Protein AF-F8W1T9-F1 (afdb_monomer)

Structure (mmCIF, N/CA/C/O backbone):
data_AF-F8W1T9-F1
#
_entry.id   AF-F8W1T9-F1
#
loop_
_atom_site.group_PDB
_atom_site.id
_atom_site.type_symbol
_atom_site.label_atom_id
_atom_site.label_alt_id
_atom_site.label_comp_id
_atom_site.label_asym_id
_atom_site.label_entity_id
_atom_site.label_seq_id
_atom_site.pdbx_PDB_ins_code
_atom_site.Cartn_x
_atom_site.Cartn_y
_atom_site.Cartn_z
_atom_site.occupancy
_atom_site.B_iso_or_equiv
_atom_site.auth_seq_id
_atom_site.auth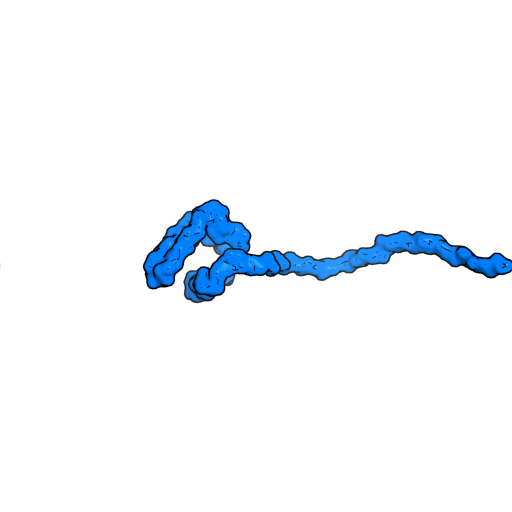_comp_id
_atom_site.auth_asym_id
_atom_site.auth_atom_id
_atom_site.pdbx_PDB_model_num
ATOM 1 N N . MET A 1 1 ? 50.887 2.490 50.275 1.00 43.09 1 MET A N 1
ATOM 2 C CA . MET A 1 1 ? 50.101 2.890 49.089 1.00 43.09 1 MET A CA 1
ATOM 3 C C . MET A 1 1 ? 48.886 1.963 49.090 1.00 43.09 1 MET A C 1
ATOM 5 O O . MET A 1 1 ? 49.085 0.774 48.915 1.00 43.09 1 MET A O 1
ATOM 9 N N . HIS A 1 2 ? 47.841 2.322 49.845 1.00 40.91 2 HIS A N 1
ATOM 10 C CA . HIS A 1 2 ? 46.560 2.855 49.335 1.00 40.91 2 HIS A CA 1
ATOM 11 C C . HIS A 1 2 ? 45.864 1.848 48.390 1.00 40.91 2 HIS A C 1
ATOM 13 O O . HIS A 1 2 ? 46.390 1.613 47.313 1.00 40.91 2 HIS A O 1
ATOM 19 N N . CYS A 1 3 ? 44.901 1.062 48.905 1.00 33.62 3 CYS A N 1
ATOM 20 C CA . CYS A 1 3 ? 43.442 1.127 48.619 1.00 33.62 3 CYS A CA 1
ATOM 21 C C . CYS A 1 3 ? 43.074 0.605 47.206 1.00 33.62 3 CYS A C 1
ATOM 23 O O . CYS A 1 3 ? 43.739 0.951 46.247 1.00 33.62 3 CYS A O 1
ATOM 25 N N . GLY A 1 4 ? 42.048 -0.219 46.988 1.00 48.50 4 GLY A N 1
ATOM 26 C CA . GLY A 1 4 ? 40.933 -0.594 47.846 1.00 48.50 4 GLY A CA 1
ATOM 27 C C . GLY A 1 4 ? 40.174 -1.821 47.326 1.00 48.50 4 GLY A C 1
ATOM 28 O O . GLY A 1 4 ? 40.405 -2.309 46.223 1.00 48.50 4 GLY A O 1
ATOM 29 N N . LEU A 1 5 ? 39.294 -2.301 48.202 1.00 54.78 5 LEU A N 1
ATOM 30 C CA . LEU A 1 5 ? 38.134 -3.137 47.914 1.00 54.78 5 LEU A CA 1
ATOM 31 C C . LEU A 1 5 ? 37.309 -2.495 46.790 1.00 54.78 5 LEU A C 1
ATOM 33 O O . LEU A 1 5 ? 37.136 -1.277 46.821 1.00 54.78 5 LEU A O 1
ATOM 37 N N . LEU A 1 6 ? 36.760 -3.301 45.887 1.00 47.28 6 LEU A N 1
ATOM 38 C CA 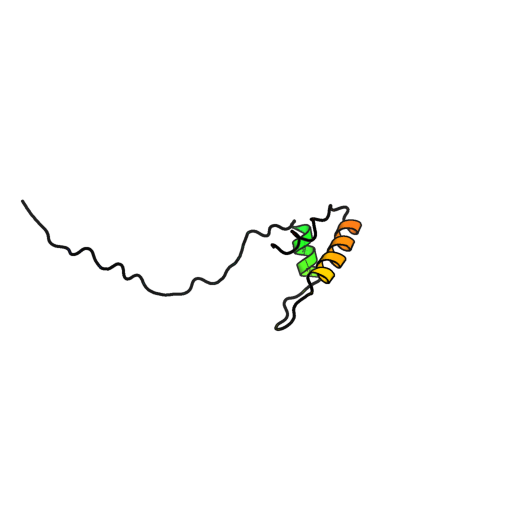. LEU A 1 6 ? 35.343 -3.279 45.516 1.00 47.28 6 LEU A CA 1
ATOM 39 C C . LEU A 1 6 ? 35.106 -4.457 44.569 1.00 47.28 6 LEU A C 1
ATOM 41 O O . LEU A 1 6 ? 35.708 -4.544 43.503 1.00 47.28 6 LEU A O 1
ATOM 45 N N . GLU A 1 7 ? 34.290 -5.395 45.049 1.00 48.56 7 GLU A N 1
ATOM 46 C CA . GLU A 1 7 ? 33.609 -6.408 44.250 1.00 48.56 7 GLU A CA 1
ATOM 47 C C . GLU A 1 7 ? 33.052 -5.757 42.986 1.00 48.56 7 GLU A C 1
ATOM 49 O O . GLU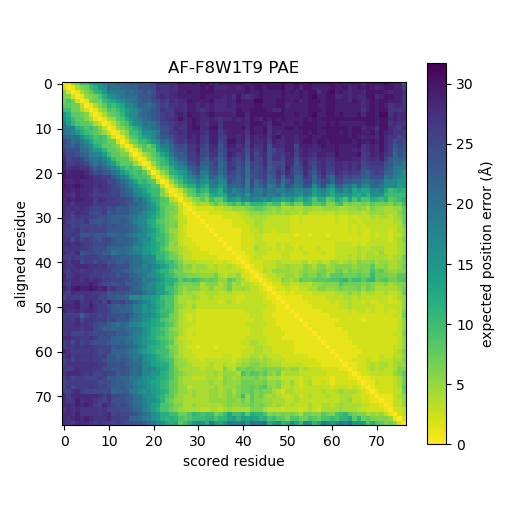 A 1 7 ? 32.364 -4.739 43.071 1.00 48.56 7 GLU A O 1
ATOM 54 N N . GLU A 1 8 ? 33.380 -6.331 41.830 1.00 56.00 8 GLU A N 1
ATOM 55 C CA . GLU A 1 8 ? 32.727 -5.996 40.568 1.00 56.00 8 GLU A CA 1
ATOM 56 C C . GLU A 1 8 ? 31.229 -6.278 40.771 1.00 56.00 8 GLU A C 1
ATOM 58 O O . GLU A 1 8 ? 30.866 -7.437 41.001 1.00 56.00 8 GLU A O 1
ATOM 63 N N . PRO A 1 9 ? 30.364 -5.249 40.794 1.00 60.28 9 PRO A N 1
ATOM 64 C CA . PRO A 1 9 ? 28.956 -5.452 41.066 1.00 60.28 9 PRO A CA 1
ATOM 65 C C . PRO A 1 9 ? 28.339 -6.266 39.933 1.00 60.28 9 PRO A C 1
ATOM 67 O O . PRO A 1 9 ? 28.506 -5.951 38.753 1.00 60.28 9 PRO A O 1
ATOM 70 N N . ASP A 1 10 ? 27.629 -7.316 40.343 1.00 48.25 10 ASP A N 1
ATOM 71 C CA . ASP A 1 10 ? 26.674 -8.073 39.547 1.00 48.25 10 ASP A CA 1
ATOM 72 C C . ASP A 1 10 ? 25.873 -7.084 38.694 1.00 48.25 10 ASP A C 1
ATOM 74 O O . ASP A 1 10 ? 25.240 -6.161 39.215 1.00 48.25 10 ASP A O 1
ATOM 78 N N . MET A 1 11 ? 25.994 -7.215 37.374 1.00 52.16 11 MET A N 1
ATOM 79 C CA . MET A 1 11 ? 25.296 -6.368 36.418 1.00 52.16 11 MET A CA 1
ATOM 80 C C . MET A 1 11 ? 23.824 -6.784 36.386 1.00 52.16 11 MET A C 1
ATOM 82 O O . MET A 1 11 ? 23.348 -7.372 35.420 1.00 52.16 11 MET A O 1
ATOM 86 N N . ASP A 1 12 ? 23.112 -6.468 37.464 1.00 46.47 12 ASP A N 1
ATOM 87 C CA . ASP A 1 12 ? 21.674 -6.293 37.440 1.00 46.47 12 ASP A CA 1
ATOM 88 C C . ASP A 1 12 ? 21.392 -4.904 36.862 1.00 46.47 12 ASP A C 1
ATOM 90 O O . ASP A 1 12 ? 21.674 -3.855 37.444 1.00 46.47 12 ASP A O 1
ATOM 94 N N . SER A 1 13 ? 20.877 -4.893 35.643 1.00 50.84 13 SER A N 1
ATOM 95 C CA . SER A 1 13 ? 20.104 -3.770 35.136 1.00 50.84 13 SER A CA 1
ATOM 96 C C . SER A 1 13 ? 18.851 -4.357 34.526 1.00 50.84 13 SER A C 1
ATOM 98 O O . SER A 1 13 ? 18.803 -4.689 33.344 1.00 50.84 13 SER A O 1
ATOM 100 N N . THR A 1 14 ? 17.894 -4.569 35.427 1.00 47.75 14 THR A N 1
ATOM 101 C CA . THR A 1 14 ? 16.515 -4.086 35.324 1.00 47.75 14 THR A CA 1
ATOM 102 C C . THR A 1 14 ? 15.872 -4.183 33.942 1.00 47.75 14 THR A C 1
ATOM 104 O O . THR A 1 14 ? 16.152 -3.397 33.035 1.00 47.75 14 THR A O 1
ATOM 107 N N . ASP A 1 15 ? 14.959 -5.148 33.862 1.00 53.25 15 ASP A N 1
ATOM 108 C CA . ASP A 1 15 ? 13.617 -5.055 33.280 1.00 53.25 15 ASP A CA 1
ATOM 109 C C . ASP A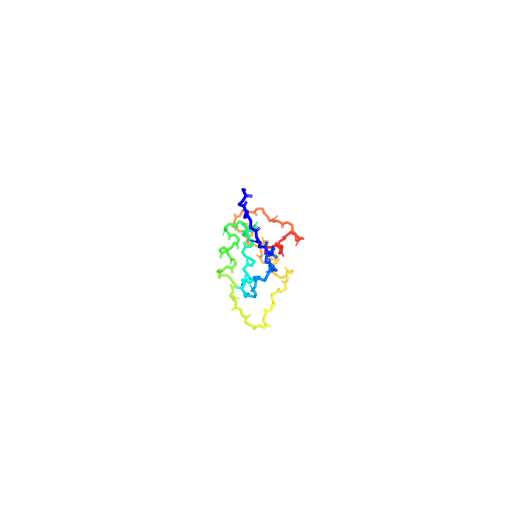 1 15 ? 13.178 -3.639 32.851 1.00 53.25 15 ASP A C 1
ATOM 111 O O . ASP A 1 15 ? 13.262 -2.689 33.625 1.00 53.25 15 ASP A O 1
ATOM 115 N N . GLU A 1 16 ? 12.712 -3.522 31.607 1.00 47.38 16 GLU A N 1
ATOM 116 C CA . GLU A 1 16 ? 11.393 -2.977 31.240 1.00 47.38 16 GLU A CA 1
ATOM 117 C C . GLU A 1 16 ? 11.410 -2.447 29.797 1.00 47.38 16 GLU A C 1
ATOM 119 O O . GLU A 1 16 ? 12.107 -1.504 29.424 1.00 47.38 16 GLU A O 1
ATOM 124 N N . GLU A 1 17 ? 10.621 -3.142 28.979 1.00 51.62 17 GLU A N 1
ATOM 125 C CA . GLU A 1 17 ? 9.804 -2.618 27.889 1.00 51.62 17 GLU A CA 1
ATOM 126 C C . GLU A 1 17 ? 10.413 -1.518 27.000 1.00 51.62 17 GLU A C 1
ATOM 128 O O . GLU A 1 17 ? 10.274 -0.316 27.221 1.00 51.62 17 GLU A O 1
ATOM 133 N N . LYS A 1 18 ? 10.969 -1.936 25.858 1.00 45.44 18 LYS A N 1
ATOM 134 C CA . LYS A 1 18 ? 10.994 -1.073 24.677 1.00 45.44 18 LYS A CA 1
ATOM 135 C C . LYS A 1 18 ? 10.272 -1.762 23.537 1.00 45.44 18 LYS A C 1
ATOM 137 O O . LYS A 1 18 ? 10.865 -2.480 22.739 1.00 45.44 18 LYS A O 1
ATOM 142 N N . GLU A 1 19 ? 8.953 -1.590 23.592 1.00 46.97 19 GLU A N 1
ATOM 143 C CA . GLU A 1 19 ? 8.068 -1.307 22.467 1.00 46.97 19 GLU A CA 1
ATOM 144 C C . GLU A 1 19 ? 8.573 -1.846 21.125 1.00 46.97 19 GLU A C 1
ATOM 146 O O . GLU A 1 19 ? 9.536 -1.347 20.546 1.00 46.97 19 GLU A O 1
ATOM 151 N N . ASN A 1 20 ? 7.873 -2.865 20.628 1.00 48.22 20 ASN A N 1
ATOM 152 C CA . ASN A 1 20 ? 7.971 -3.414 19.282 1.00 48.22 20 ASN A CA 1
ATOM 153 C C . ASN A 1 20 ? 7.649 -2.333 18.231 1.00 48.22 20 ASN A C 1
ATOM 155 O O . ASN A 1 20 ? 6.624 -2.368 17.561 1.00 48.22 20 ASN A O 1
ATOM 159 N N . ASN A 1 21 ? 8.538 -1.361 18.074 1.00 51.00 21 ASN A N 1
ATOM 160 C CA . ASN A 1 21 ? 8.561 -0.442 16.962 1.00 51.00 21 ASN A CA 1
ATOM 161 C C . ASN A 1 21 ? 9.479 -1.049 15.904 1.00 51.00 21 ASN A C 1
ATOM 163 O O . ASN A 1 21 ? 10.605 -0.619 15.658 1.00 51.00 21 ASN A O 1
ATOM 167 N N . ARG A 1 22 ? 8.945 -2.048 15.191 1.00 56.38 22 ARG A N 1
ATOM 168 C CA . ARG A 1 22 ? 9.407 -2.397 13.840 1.00 56.38 22 ARG A CA 1
ATOM 169 C C . ARG A 1 22 ? 9.152 -1.233 12.870 1.00 56.38 22 ARG A C 1
ATOM 171 O O . ARG A 1 22 ? 8.603 -1.426 11.795 1.00 56.38 22 ARG A O 1
ATOM 178 N N . ALA A 1 23 ? 9.602 -0.025 13.200 1.00 53.62 23 ALA A N 1
ATOM 179 C CA . ALA A 1 23 ? 9.891 1.013 12.229 1.00 53.62 23 ALA A CA 1
ATOM 180 C C . ALA A 1 23 ? 11.204 0.637 11.520 1.00 53.62 23 ALA A C 1
ATOM 182 O O . ALA A 1 23 ? 12.213 1.348 11.550 1.00 53.62 23 ALA A O 1
ATOM 183 N N . SER A 1 24 ? 11.201 -0.542 10.890 1.00 55.94 24 SER A N 1
ATOM 184 C CA . SER A 1 24 ? 12.035 -0.798 9.727 1.00 55.94 24 SER A CA 1
ATOM 185 C C . SER A 1 24 ? 11.738 0.357 8.782 1.00 55.94 24 SER A C 1
ATOM 187 O O . SER A 1 24 ? 10.570 0.638 8.520 1.00 55.94 24 SER A O 1
ATOM 189 N N . LYS A 1 25 ? 12.763 1.101 8.354 1.00 57.28 25 LYS A N 1
ATOM 190 C CA . LYS A 1 25 ? 12.566 2.210 7.412 1.00 57.28 25 LYS A CA 1
ATOM 191 C C . LYS A 1 25 ? 11.704 1.658 6.273 1.00 57.28 25 LYS A C 1
ATOM 193 O O . LYS A 1 25 ? 12.089 0.607 5.754 1.00 57.28 25 LYS A O 1
ATOM 198 N N . PRO A 1 26 ? 10.562 2.280 5.936 1.00 59.09 26 PRO A N 1
ATOM 199 C CA . PRO A 1 26 ? 9.659 1.694 4.966 1.00 59.09 26 PRO A CA 1
ATOM 200 C C . PRO A 1 26 ? 10.447 1.475 3.678 1.00 59.09 26 PRO A C 1
ATOM 202 O O . PRO A 1 26 ? 10.995 2.409 3.096 1.00 59.09 26 PRO A O 1
ATOM 205 N N . HIS A 1 27 ? 10.580 0.212 3.281 1.00 66.75 27 HIS A N 1
ATOM 206 C CA . HIS A 1 27 ? 11.334 -0.167 2.090 1.00 66.75 27 HIS A CA 1
ATOM 207 C C . HIS A 1 27 ? 10.561 0.185 0.803 1.00 66.75 27 HIS A C 1
ATOM 209 O O . HIS A 1 27 ? 11.028 -0.089 -0.301 1.00 66.75 27 HIS A O 1
ATOM 215 N N . SER A 1 28 ? 9.341 0.716 0.933 1.00 76.94 28 SER A N 1
ATOM 216 C CA . SER A 1 28 ? 8.455 1.132 -0.151 1.00 76.94 28 SER A CA 1
ATOM 217 C C . SER A 1 28 ? 8.791 2.530 -0.608 1.00 76.94 28 SER A C 1
ATOM 219 O O . SER A 1 28 ? 9.268 3.372 0.151 1.00 76.94 28 SER A O 1
ATOM 221 N N . THR A 1 29 ? 8.443 2.799 -1.859 1.00 84.44 29 THR A N 1
ATOM 222 C CA . THR A 1 29 ? 8.418 4.171 -2.351 1.00 84.44 29 THR A CA 1
ATOM 223 C C . THR A 1 29 ? 7.389 4.995 -1.563 1.00 84.44 29 THR A C 1
ATOM 225 O O . THR A 1 29 ? 6.361 4.447 -1.149 1.00 84.44 29 THR A O 1
ATOM 228 N N . PRO A 1 30 ? 7.611 6.308 -1.384 1.00 87.81 30 PRO A N 1
ATOM 229 C CA . PRO A 1 30 ? 6.653 7.175 -0.696 1.00 87.81 30 PRO A CA 1
ATOM 230 C C . PRO A 1 30 ? 5.262 7.158 -1.350 1.00 87.81 30 PRO A C 1
ATOM 232 O O . PRO A 1 30 ? 4.261 7.203 -0.646 1.00 87.81 30 PRO A O 1
ATOM 235 N N . ALA A 1 31 ? 5.190 7.002 -2.677 1.00 88.94 31 ALA A N 1
ATOM 236 C CA . ALA A 1 31 ? 3.924 6.895 -3.403 1.00 88.94 31 ALA A CA 1
ATOM 237 C C . ALA A 1 31 ? 3.139 5.621 -3.041 1.00 88.94 31 ALA A C 1
ATOM 239 O O . ALA A 1 31 ? 1.925 5.667 -2.881 1.00 88.94 31 ALA A O 1
ATOM 240 N N . THR A 1 32 ? 3.824 4.483 -2.867 1.00 89.56 32 THR A N 1
ATOM 241 C CA . THR A 1 32 ? 3.181 3.229 -2.437 1.00 89.56 32 THR A CA 1
ATOM 242 C C . THR A 1 32 ? 2.649 3.326 -1.008 1.00 89.56 32 THR A C 1
ATOM 244 O O . THR A 1 32 ? 1.580 2.795 -0.733 1.00 89.56 32 THR A O 1
ATOM 247 N N . LEU A 1 33 ? 3.367 4.006 -0.108 1.00 88.62 33 LEU A N 1
ATOM 248 C CA . LEU A 1 33 ? 2.912 4.209 1.273 1.00 88.62 33 LEU A CA 1
ATOM 249 C C . LEU A 1 33 ? 1.657 5.076 1.324 1.00 88.62 33 LEU A C 1
ATOM 251 O O . LEU A 1 33 ? 0.678 4.678 1.943 1.00 88.62 33 LEU A O 1
ATOM 255 N N . GLN A 1 34 ? 1.664 6.202 0.611 1.00 91.12 34 GLN A N 1
ATOM 256 C CA . GLN A 1 34 ? 0.500 7.079 0.525 1.00 91.12 34 GLN A CA 1
ATOM 257 C C . GLN A 1 34 ? -0.710 6.342 -0.059 1.00 91.12 34 GLN A C 1
ATOM 259 O O . GLN A 1 34 ? -1.795 6.393 0.507 1.00 91.12 34 GLN A O 1
ATOM 264 N N . TRP A 1 35 ? -0.509 5.571 -1.130 1.00 92.88 35 TRP A N 1
ATOM 265 C CA . TRP A 1 35 ? -1.574 4.748 -1.697 1.00 92.88 35 TRP A CA 1
ATOM 266 C C . TRP A 1 35 ? -2.137 3.738 -0.687 1.00 92.88 35 TRP A C 1
ATOM 268 O O . TRP A 1 35 ? -3.351 3.546 -0.633 1.00 92.88 35 TRP A O 1
ATOM 278 N N . LEU A 1 36 ? -1.289 3.104 0.132 1.00 91.50 36 LEU A N 1
ATOM 279 C CA . LEU A 1 36 ? -1.755 2.190 1.177 1.00 91.50 36 LEU A CA 1
ATOM 280 C C . LEU A 1 36 ? -2.617 2.914 2.216 1.00 91.50 36 LEU A C 1
ATOM 282 O O . LEU A 1 36 ? -3.690 2.414 2.528 1.00 91.50 36 LEU A O 1
ATOM 286 N N . GLU A 1 37 ? -2.186 4.080 2.699 1.00 91.12 37 GLU A N 1
ATOM 287 C CA . GLU A 1 37 ? -2.928 4.886 3.683 1.00 91.12 37 GLU A CA 1
ATOM 288 C C . GLU A 1 37 ? -4.270 5.401 3.138 1.00 91.12 37 GLU A C 1
ATOM 290 O O . GLU A 1 37 ? -5.247 5.488 3.876 1.00 91.12 37 GLU A O 1
ATOM 295 N N . GLU A 1 38 ? -4.344 5.717 1.843 1.00 94.00 38 GLU A N 1
ATOM 296 C CA . GLU A 1 38 ? -5.576 6.188 1.200 1.00 94.00 38 GLU A CA 1
ATOM 297 C C . GLU A 1 38 ? -6.587 5.066 0.916 1.00 94.00 38 GLU A C 1
ATOM 299 O O . GLU A 1 38 ? -7.785 5.331 0.817 1.00 94.00 38 GLU A O 1
ATOM 304 N N . ASN A 1 39 ? -6.126 3.820 0.751 1.00 91.31 39 ASN A N 1
ATOM 305 C CA . ASN A 1 39 ? -6.967 2.695 0.316 1.00 91.31 39 ASN A CA 1
ATOM 306 C C . ASN A 1 39 ? -7.239 1.661 1.415 1.00 91.31 39 ASN A C 1
ATOM 308 O O . ASN A 1 39 ? -8.183 0.880 1.289 1.00 91.31 39 ASN A O 1
ATOM 312 N N . TYR A 1 40 ? -6.418 1.622 2.464 1.00 92.12 40 TYR A N 1
ATOM 313 C CA . TYR A 1 40 ? -6.505 0.635 3.530 1.00 92.12 40 TYR A CA 1
ATOM 314 C C . TYR A 1 40 ? -6.348 1.300 4.893 1.00 92.12 40 TYR A C 1
ATOM 316 O O . TYR A 1 40 ? -5.428 2.076 5.131 1.00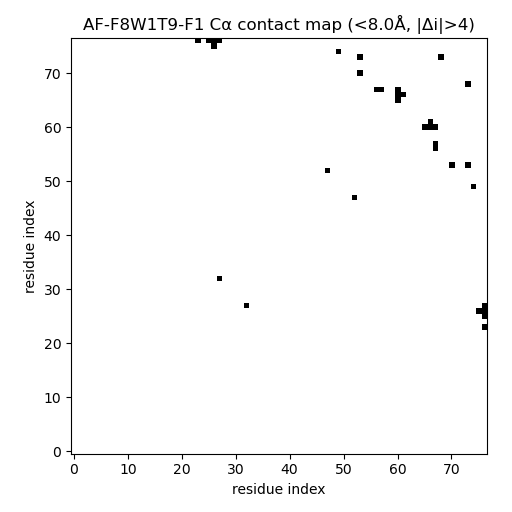 92.12 40 TYR A O 1
ATOM 324 N N . GLU A 1 41 ? -7.224 0.923 5.816 1.00 90.50 41 GLU A N 1
ATOM 325 C CA . GLU A 1 41 ? -7.156 1.336 7.213 1.00 90.50 41 GLU A CA 1
ATOM 326 C C . GLU A 1 41 ? -6.788 0.160 8.122 1.00 90.50 41 GLU A C 1
ATOM 328 O O . GLU A 1 41 ? -6.919 -1.014 7.760 1.00 90.50 41 GLU A O 1
ATOM 333 N N . ILE A 1 42 ? -6.321 0.480 9.327 1.00 88.38 42 ILE A N 1
ATOM 334 C CA . ILE A 1 42 ? -6.021 -0.521 10.348 1.00 88.38 42 ILE A CA 1
ATOM 335 C C . ILE A 1 42 ? -7.341 -0.984 10.970 1.00 88.38 42 ILE A C 1
ATOM 337 O O . ILE A 1 42 ? -8.063 -0.185 11.562 1.00 88.38 42 ILE A O 1
ATOM 341 N N . ALA A 1 43 ? -7.623 -2.284 10.882 1.00 90.62 43 ALA A N 1
ATOM 342 C CA . ALA A 1 43 ? -8.800 -2.908 11.479 1.00 90.62 43 ALA A CA 1
ATOM 343 C C . ALA A 1 43 ? -8.409 -4.129 12.327 1.00 90.62 43 ALA A C 1
ATOM 345 O O . ALA A 1 43 ? -7.606 -4.966 11.905 1.00 90.62 43 ALA A O 1
ATOM 346 N N . GLU A 1 44 ? -8.985 -4.252 13.527 1.00 92.81 44 GLU A N 1
ATOM 347 C CA . GLU A 1 44 ? -8.702 -5.374 14.428 1.00 92.81 44 GLU A CA 1
ATOM 348 C C . GLU A 1 44 ? -9.273 -6.695 13.896 1.00 92.81 44 GLU A C 1
ATOM 350 O O . GLU A 1 44 ? -10.418 -6.772 13.453 1.00 92.81 44 GLU A O 1
ATOM 355 N N . GLY A 1 45 ? -8.470 -7.761 13.955 1.00 91.06 45 GLY A N 1
ATOM 356 C CA . GLY A 1 45 ? -8.887 -9.107 13.545 1.00 91.06 45 GLY A 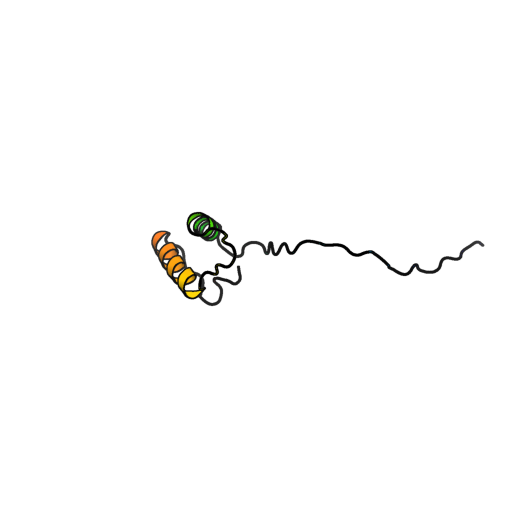CA 1
ATOM 357 C C . GLY A 1 45 ? -9.048 -9.306 12.033 1.00 91.06 45 GLY A C 1
ATOM 358 O O . GLY A 1 45 ? -9.445 -10.391 11.607 1.00 91.06 45 GLY A O 1
ATOM 359 N N . VAL A 1 46 ? -8.718 -8.300 11.218 1.00 90.88 46 VAL A N 1
ATOM 360 C CA . VAL A 1 46 ? -8.790 -8.364 9.755 1.00 90.88 46 VAL A CA 1
ATOM 361 C C . VAL A 1 46 ? -7.383 -8.466 9.175 1.00 90.8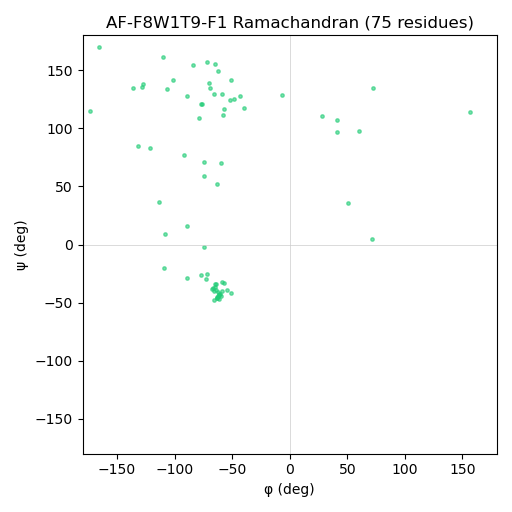8 46 VAL A C 1
ATOM 363 O O . VAL A 1 46 ? -6.480 -7.725 9.555 1.00 90.88 46 VAL A O 1
ATOM 366 N N . CYS A 1 47 ? -7.187 -9.379 8.223 1.00 89.38 47 CYS A N 1
ATOM 367 C CA . CYS A 1 47 ? -5.958 -9.450 7.443 1.00 89.38 47 CYS A CA 1
ATOM 368 C C . CYS A 1 47 ? -6.266 -9.441 5.945 1.00 89.38 47 CYS A C 1
ATOM 370 O O . CYS A 1 47 ? -7.198 -10.092 5.471 1.00 89.38 47 CYS A O 1
ATOM 372 N N . ILE A 1 48 ? -5.468 -8.686 5.191 1.00 88.88 48 ILE A N 1
ATOM 373 C CA . ILE A 1 48 ? -5.605 -8.596 3.738 1.00 88.88 48 ILE A CA 1
ATOM 374 C C . ILE A 1 48 ? -4.744 -9.699 3.109 1.00 88.88 48 ILE A C 1
ATOM 376 O O . ILE A 1 48 ? -3.544 -9.781 3.399 1.00 88.88 48 ILE A O 1
ATOM 380 N N . PRO A 1 49 ? -5.300 -10.543 2.223 1.00 91.81 49 PRO A N 1
ATOM 381 C CA . PRO A 1 49 ? -4.510 -11.526 1.496 1.00 91.81 49 PRO A CA 1
ATOM 382 C C . PRO A 1 49 ? -3.409 -10.849 0.672 1.00 91.81 49 PRO A C 1
ATOM 384 O O . PRO A 1 49 ? -3.682 -9.957 -0.133 1.00 91.81 49 PRO A O 1
ATOM 387 N N . ARG A 1 50 ? -2.160 -11.317 0.806 1.00 89.69 50 ARG A N 1
ATOM 388 C CA . ARG A 1 50 ? -1.007 -10.753 0.077 1.00 89.69 50 ARG A CA 1
ATOM 389 C C . ARG A 1 50 ? -1.222 -10.726 -1.439 1.00 89.69 50 ARG A C 1
ATOM 391 O O . ARG A 1 50 ? -0.806 -9.777 -2.094 1.00 89.69 50 ARG A O 1
ATOM 398 N N . SER A 1 51 ? -1.846 -11.765 -1.993 1.00 91.88 51 SER A N 1
ATOM 399 C CA . SER A 1 51 ? -2.157 -11.844 -3.423 1.00 91.88 51 SER A CA 1
ATOM 400 C C . SER A 1 51 ? -3.124 -10.743 -3.856 1.00 91.88 51 SER A C 1
ATOM 402 O O . SER A 1 51 ? -2.858 -10.077 -4.850 1.00 91.88 51 SER A O 1
ATOM 404 N N . ALA A 1 52 ? -4.195 -10.513 -3.092 1.00 92.56 52 ALA A N 1
ATOM 405 C CA . ALA A 1 52 ? -5.177 -9.470 -3.376 1.00 92.56 52 ALA A CA 1
ATOM 406 C C . ALA A 1 52 ? -4.543 -8.073 -3.311 1.00 92.56 52 ALA A C 1
ATOM 408 O O . ALA A 1 52 ? -4.709 -7.278 -4.234 1.00 92.56 52 ALA A O 1
ATOM 409 N N . LEU A 1 53 ? -3.741 -7.811 -2.272 1.00 92.94 53 LEU A N 1
ATOM 410 C CA . LEU A 1 53 ? -3.031 -6.540 -2.126 1.00 92.94 53 LEU A CA 1
ATOM 411 C C . LEU A 1 53 ? -2.043 -6.302 -3.277 1.00 92.94 53 LEU A C 1
ATOM 413 O O . LEU A 1 53 ? -1.960 -5.194 -3.800 1.00 92.94 53 LEU A O 1
ATOM 417 N N . TYR A 1 54 ? -1.321 -7.346 -3.699 1.00 93.31 54 TYR A N 1
ATOM 418 C CA . TYR A 1 54 ? -0.373 -7.244 -4.806 1.00 93.31 54 TYR A CA 1
ATOM 419 C C . TYR A 1 54 ? -1.066 -7.002 -6.151 1.00 93.31 54 TYR A C 1
ATOM 421 O O . TYR A 1 54 ? -0.569 -6.209 -6.941 1.00 93.31 54 TYR A O 1
ATOM 429 N N . MET A 1 55 ? -2.222 -7.625 -6.410 1.00 94.44 55 MET A N 1
ATOM 430 C CA . MET A 1 55 ? -2.998 -7.347 -7.626 1.00 94.44 55 MET A CA 1
ATOM 431 C C . MET A 1 55 ? -3.441 -5.885 -7.687 1.00 94.44 55 MET A C 1
ATOM 433 O O . MET A 1 55 ? -3.211 -5.227 -8.694 1.00 94.44 55 MET A O 1
ATOM 437 N N . HIS A 1 56 ? -3.977 -5.351 -6.587 1.00 95.31 56 HIS A N 1
ATOM 438 C CA . HIS A 1 56 ? -4.385 -3.948 -6.541 1.00 95.31 56 HIS A CA 1
ATOM 439 C C . HIS A 1 56 ? -3.179 -2.993 -6.685 1.00 95.31 56 HIS A C 1
ATOM 441 O O . HIS A 1 56 ? -3.278 -1.948 -7.326 1.00 95.31 56 HIS A O 1
ATOM 447 N N . TYR A 1 57 ? -2.011 -3.376 -6.159 1.00 93.56 57 TYR A N 1
ATOM 448 C CA . TYR A 1 57 ? -0.767 -2.633 -6.363 1.00 93.56 57 TYR A CA 1
ATOM 449 C C . TYR A 1 57 ? -0.301 -2.621 -7.828 1.00 93.56 57 TYR A C 1
ATOM 451 O O . TYR A 1 57 ? 0.195 -1.597 -8.288 1.00 93.56 57 TYR A O 1
ATOM 459 N N . LEU A 1 58 ? -0.477 -3.712 -8.584 1.00 94.38 58 LEU A N 1
ATOM 460 C CA . LEU A 1 58 ? -0.153 -3.730 -10.017 1.00 94.38 58 LEU A CA 1
ATOM 461 C C . LEU A 1 58 ? -0.999 -2.716 -10.795 1.00 94.38 58 LEU A C 1
ATOM 463 O O . LEU A 1 58 ? -0.452 -1.972 -11.607 1.00 94.38 58 LEU A O 1
ATOM 467 N N . ASP A 1 59 ? -2.295 -2.627 -10.487 1.00 95.75 59 ASP A N 1
ATOM 468 C CA . ASP A 1 59 ? -3.188 -1.636 -11.097 1.00 95.75 59 ASP A CA 1
ATOM 469 C C . ASP A 1 59 ? -2.775 -0.201 -10.735 1.00 95.75 59 ASP A C 1
ATOM 471 O O . ASP A 1 59 ? -2.844 0.709 -11.563 1.00 95.75 59 ASP A O 1
ATOM 475 N N . PHE A 1 60 ? -2.347 0.021 -9.488 1.00 94.44 60 PHE A N 1
ATOM 476 C CA . PHE A 1 60 ? -1.771 1.297 -9.061 1.00 94.44 60 PHE A CA 1
ATOM 477 C C . PHE A 1 60 ? -0.500 1.624 -9.852 1.00 94.44 60 PHE A C 1
ATOM 479 O O . PHE A 1 60 ? -0.336 2.760 -10.303 1.00 94.44 60 PHE A O 1
ATOM 486 N N . CYS A 1 61 ? 0.372 0.635 -10.057 1.00 93.50 61 CYS A N 1
ATOM 487 C CA . CYS A 1 61 ? 1.603 0.809 -10.809 1.00 93.50 61 CYS A CA 1
ATOM 488 C C . CYS A 1 61 ? 1.353 1.203 -12.263 1.00 93.50 61 CYS A C 1
ATOM 490 O O . CYS A 1 61 ? 1.979 2.149 -12.737 1.00 93.50 61 CYS A O 1
ATOM 492 N N . GLU A 1 62 ? 0.404 0.541 -12.928 1.00 94.88 62 GLU A N 1
ATOM 493 C CA . GLU A 1 62 ? 0.005 0.847 -14.305 1.00 94.88 62 GLU A CA 1
ATOM 494 C C . GLU A 1 62 ? -0.531 2.280 -14.442 1.00 94.88 62 GLU A C 1
ATOM 496 O O . GLU A 1 62 ? -0.150 2.998 -15.361 1.00 94.88 62 GLU A O 1
ATOM 501 N N . LYS A 1 63 ? -1.357 2.738 -13.493 1.00 93.56 63 LYS A N 1
ATOM 502 C CA . LYS A 1 63 ? -1.959 4.086 -13.523 1.00 93.56 63 LYS A CA 1
ATOM 503 C C . LYS A 1 63 ? -0.978 5.221 -13.239 1.00 93.56 63 LYS A C 1
ATOM 505 O O . LYS A 1 63 ? -1.248 6.355 -13.620 1.00 93.56 63 LYS A O 1
ATOM 510 N N . ASN A 1 64 ? 0.103 4.936 -12.517 1.00 89.19 64 ASN A N 1
ATOM 511 C CA . ASN A 1 64 ? 1.082 5.935 -12.084 1.00 89.19 64 ASN A CA 1
ATOM 512 C C . ASN A 1 64 ? 2.413 5.819 -12.845 1.00 89.19 64 ASN A C 1
ATOM 514 O O . ASN A 1 64 ? 3.391 6.441 -12.433 1.00 89.19 64 ASN A O 1
ATOM 518 N N . ASP A 1 65 ? 2.470 4.999 -13.904 1.00 89.88 65 ASP A N 1
ATOM 519 C CA . ASP A 1 65 ? 3.685 4.707 -14.679 1.00 89.88 65 ASP A CA 1
ATOM 520 C C . ASP A 1 65 ? 4.875 4.293 -13.787 1.00 89.88 65 ASP A C 1
ATOM 522 O O . ASP A 1 65 ? 6.037 4.622 -14.041 1.00 89.88 65 ASP A O 1
ATOM 526 N N . THR A 1 66 ? 4.592 3.565 -12.702 1.00 88.31 66 THR A N 1
ATOM 527 C CA . THR A 1 66 ? 5.626 3.080 -11.780 1.00 88.31 66 THR A CA 1
ATOM 528 C C . THR A 1 66 ? 5.932 1.617 -12.046 1.00 88.31 66 THR A C 1
ATOM 530 O O . THR A 1 66 ? 5.049 0.810 -12.329 1.00 88.31 66 THR A O 1
ATOM 533 N N . GLN A 1 67 ? 7.207 1.248 -11.944 1.00 90.12 67 GLN A N 1
ATOM 534 C CA . GLN A 1 67 ? 7.609 -0.139 -12.128 1.00 90.12 67 GLN A CA 1
ATOM 535 C C . GLN A 1 67 ? 7.253 -0.959 -10.877 1.00 90.12 67 GLN A C 1
ATOM 537 O O . GLN A 1 67 ? 7.773 -0.660 -9.795 1.00 90.12 67 GLN A O 1
ATOM 542 N N . PRO A 1 68 ? 6.428 -2.015 -10.998 1.00 89.50 68 PRO A N 1
ATOM 543 C CA . PRO A 1 68 ? 6.087 -2.840 -9.854 1.00 89.50 68 PRO A CA 1
ATOM 544 C C . PRO A 1 68 ? 7.290 -3.668 -9.397 1.00 89.50 68 PRO A C 1
ATOM 546 O O . PRO A 1 68 ? 8.031 -4.249 -10.197 1.00 89.50 68 PRO A O 1
ATOM 549 N N . VAL A 1 69 ? 7.466 -3.758 -8.080 1.00 88.50 69 VAL A N 1
ATOM 550 C CA . VAL A 1 69 ? 8.401 -4.712 -7.470 1.00 88.50 69 VAL A CA 1
ATOM 551 C C . VAL A 1 69 ? 7.860 -6.137 -7.584 1.00 88.50 69 VAL A C 1
ATOM 553 O O . VAL A 1 69 ? 6.658 -6.342 -7.692 1.00 88.50 69 VAL A O 1
ATOM 556 N N . ASN A 1 70 ? 8.731 -7.150 -7.528 1.00 87.69 70 ASN A N 1
ATOM 557 C CA . ASN A 1 70 ? 8.283 -8.539 -7.643 1.00 87.69 70 ASN A CA 1
ATOM 558 C C . ASN A 1 70 ? 7.369 -8.9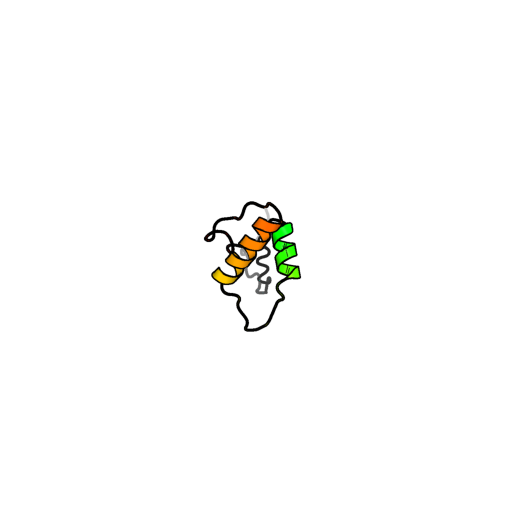77 -6.468 1.00 87.69 70 ASN A C 1
ATOM 560 O O . ASN A 1 70 ? 7.474 -8.479 -5.340 1.00 87.69 70 ASN A O 1
ATOM 564 N N . ALA A 1 71 ? 6.526 -9.988 -6.715 1.00 85.62 71 ALA A N 1
ATOM 565 C CA . ALA A 1 71 ? 5.557 -10.497 -5.739 1.00 85.62 71 ALA A CA 1
ATOM 566 C C . ALA A 1 71 ? 6.198 -11.011 -4.435 1.00 85.62 71 ALA A C 1
ATOM 568 O O . ALA A 1 71 ? 5.606 -10.902 -3.356 1.00 85.62 71 ALA A O 1
ATOM 569 N N . ALA A 1 72 ? 7.416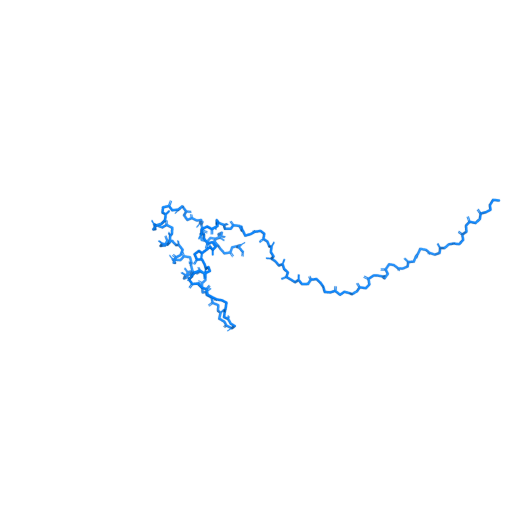 -11.559 -4.502 1.00 85.88 72 ALA A N 1
ATOM 570 C CA . ALA A 1 72 ? 8.142 -12.073 -3.340 1.00 85.88 72 ALA A CA 1
ATOM 571 C C . ALA A 1 72 ? 8.669 -10.948 -2.425 1.00 85.88 72 ALA A C 1
ATOM 573 O O . ALA A 1 72 ? 8.744 -11.121 -1.206 1.00 85.88 72 ALA A O 1
ATOM 574 N N . SER A 1 73 ? 8.967 -9.777 -2.986 1.00 83.25 73 SER A N 1
ATOM 575 C CA . SER A 1 73 ? 9.493 -8.606 -2.279 1.00 83.25 73 SER A CA 1
ATOM 576 C C . SER A 1 73 ? 8.398 -7.694 -1.729 1.00 83.25 73 SER A C 1
ATOM 578 O O . SER A 1 73 ? 8.606 -7.070 -0.694 1.00 83.25 73 SER A O 1
ATOM 580 N N . PHE A 1 74 ? 7.227 -7.653 -2.370 1.00 82.12 74 PHE A N 1
ATOM 581 C CA . PHE A 1 74 ? 6.179 -6.655 -2.120 1.00 82.12 74 PHE A CA 1
ATOM 582 C C . PHE A 1 74 ? 5.752 -6.460 -0.649 1.00 82.12 74 PHE A C 1
ATOM 584 O O . PHE A 1 74 ? 5.617 -5.335 -0.201 1.00 82.12 74 PHE A O 1
ATOM 591 N N . GLY A 1 75 ? 5.600 -7.526 0.135 1.00 71.81 75 GLY A N 1
ATOM 592 C CA . GLY A 1 75 ? 5.238 -7.452 1.559 1.00 71.81 75 GLY A CA 1
ATOM 593 C C . GLY A 1 75 ? 6.348 -7.917 2.499 1.00 71.81 75 GLY A C 1
ATOM 594 O O . GLY A 1 75 ? 6.062 -8.647 3.439 1.00 71.81 75 GLY A O 1
ATOM 595 N N . LYS A 1 76 ? 7.617 -7.629 2.182 1.00 67.56 76 LYS A N 1
ATOM 596 C CA . LYS A 1 76 ? 8.707 -7.607 3.185 1.00 67.56 76 LYS A CA 1
ATOM 597 C C . LYS A 1 76 ? 8.866 -6.210 3.824 1.00 67.56 76 LYS A C 1
ATOM 599 O O . LYS A 1 76 ? 9.921 -5.907 4.373 1.00 67.56 76 LYS A O 1
ATOM 604 N N . GLN A 1 77 ? 7.843 -5.377 3.650 1.00 56.09 77 GLN A N 1
ATOM 605 C CA . GLN A 1 77 ? 7.676 -4.023 4.169 1.00 56.09 77 GLN A CA 1
ATOM 606 C C . GLN A 1 77 ? 7.365 -4.060 5.659 1.00 56.09 77 GLN A C 1
ATOM 608 O O . GLN A 1 77 ? 6.594 -4.968 6.049 1.00 56.09 77 GLN A O 1
#

Sequence (77 aa):
MHCGLLEEPDMDSTDEEKENNRASKPHSTPATLQWLEENYEIAEGVCIPRSALYMHYLDFCEKNDTQPVNAASFGKQ

Organism: Homo sapiens (NCBI:txid9606)

Nearest PDB structures (foldseek):
  8xjv-assembly1_v  TM=1.629E-01  e=8.947E+00  Xenopus laevis

pLDDT: mean 75.48, std 19.41, range [33.62, 95.75]

Radius of gyration: 23.88 Å; Cα contacts (8 Å, |Δi|>4): 17; chains: 1; bounding box: 59×19×64 Å

Mean predicted aligned error: 13.82 Å

InterPro domains:
  IPR003150 DNA-binding RFX-type winged-helix domain [PF02257] (31-76)
  IPR003150 DNA-binding RFX-type winged-helix domain [PS51526] (32-77)
  IPR036388 Winged helix-like DNA-binding domain superfamily [G3DSA:1.10.10.10] (32-77)
  IPR036390 Winged helix DNA-binding domain superfamily [SSF46785] (32-76)
  IPR039779 RFX-like DNA-binding protein [PTHR12619] (13-76)

Solvent-accessible surface area (backbone atoms only — not comparable to full-atom values): 5460 Å² total; per-residue (Å²): 133,81,86,77,90,75,80,82,72,78,87,81,77,76,91,79,86,81,73,92,72,80,74,61,75,73,78,60,55,71,68,58,52,53,52,44,65,77,75,49,80,94,57,88,97,63,82,81,56,68,68,60,55,49,54,56,46,48,56,50,20,67,77,65,79,43,85,73,72,56,83,86,59,65,80,76,100

Secondary structure (DSSP, 8-state):
-----------------------PPP-S-HHHHHHHHHH----TT----HHHHHHHHHHHHHHTTPPPPPTTTTT--

Foldseek 3Di:
DDYDDDDPDDPDDDDDDDDPPPPPPPPDDPQVVVVCVVPDDDDPPDDDPLVVVLVVVVVVCVVVVHDDDDSVPPPVD